Protein AF-A0A534S145-F1 (afdb_monomer_lite)

pLDDT: mean 85.4, std 16.5, range [39.06, 98.19]

Secondary structure (DSSP, 8-state):
----------PPPPSEEEEEETTTTEEEEEE---TT--S-HHHHHHHHHHHHHHHHTTT-EE--

Foldseek 3Di:
DDDPPPPPPVPQQDQKWWKAAPVVRDIDMQHFDDPPPPDDSVVSSVSSVVVRVVVVVVRIDTDD

Structure (mmCIF, N/CA/C/O backbone):
data_AF-A0A534S145-F1
#
_entry.id   AF-A0A534S145-F1
#
loop_
_atom_site.group_PDB
_atom_site.id
_atom_site.type_symbol
_atom_site.label_atom_id
_atom_site.label_alt_id
_atom_site.label_comp_id
_atom_site.label_asym_id
_atom_site.label_entity_id
_atom_site.label_seq_id
_atom_site.pdbx_PDB_ins_code
_atom_site.Cartn_x
_atom_site.Cartn_y
_atom_site.Cartn_z
_atom_site.occupancy
_atom_site.B_iso_or_equiv
_atom_site.auth_seq_id
_atom_site.auth_comp_id
_atom_site.auth_asym_id
_atom_site.auth_atom_id
_atom_site.pdbx_PDB_model_num
ATOM 1 N N . MET A 1 1 ? -9.896 30.571 -29.437 1.00 39.06 1 MET A N 1
ATOM 2 C CA . MET A 1 1 ? -10.249 29.137 -29.370 1.00 39.06 1 MET A CA 1
ATOM 3 C C . MET A 1 1 ? -9.384 28.512 -28.286 1.00 39.06 1 MET A C 1
ATOM 5 O O . MET A 1 1 ? -8.173 28.664 -28.339 1.00 39.06 1 MET A O 1
ATOM 9 N N . LYS A 1 2 ? -10.004 28.003 -27.221 1.00 48.59 2 LYS A N 1
ATOM 10 C CA . LYS A 1 2 ? -9.374 27.721 -25.922 1.00 48.59 2 LYS A CA 1
ATOM 11 C C . LYS A 1 2 ? -9.107 26.213 -25.850 1.00 48.59 2 LYS A C 1
ATOM 13 O O . LYS A 1 2 ? -10.055 25.451 -25.720 1.00 48.59 2 LYS A O 1
ATOM 18 N N . ILE A 1 3 ? -7.853 25.791 -26.008 1.00 53.88 3 ILE A N 1
ATOM 19 C CA . ILE A 1 3 ? -7.450 24.379 -25.932 1.00 53.88 3 ILE A CA 1
ATOM 20 C C . ILE A 1 3 ? -6.691 24.205 -24.616 1.00 53.88 3 ILE A C 1
ATOM 22 O O . ILE A 1 3 ? -5.496 24.471 -24.537 1.00 53.88 3 ILE A O 1
ATOM 26 N N . PHE A 1 4 ? -7.406 23.817 -23.559 1.00 49.19 4 PHE A N 1
ATOM 27 C CA . PHE A 1 4 ? -6.777 23.294 -22.349 1.00 49.19 4 PHE A CA 1
ATOM 28 C C . PHE A 1 4 ? -6.491 21.814 -22.587 1.00 49.19 4 PHE A C 1
ATOM 30 O O . PHE A 1 4 ? -7.362 20.967 -22.407 1.00 49.19 4 PHE A O 1
ATOM 37 N N . LEU A 1 5 ? -5.266 21.508 -23.012 1.00 54.97 5 LEU A N 1
ATOM 38 C CA . LEU A 1 5 ? -4.701 20.170 -22.883 1.00 54.97 5 LEU A CA 1
ATOM 39 C C . LEU A 1 5 ? -4.456 19.935 -21.388 1.00 54.97 5 LEU A C 1
ATOM 41 O O . LEU A 1 5 ? -3.364 20.175 -20.879 1.00 54.97 5 LEU A O 1
ATOM 45 N N . ALA A 1 6 ? -5.496 19.512 -20.667 1.00 56.44 6 ALA A N 1
ATOM 46 C CA . ALA A 1 6 ? -5.335 18.868 -19.373 1.00 56.44 6 ALA A CA 1
ATOM 47 C C . ALA A 1 6 ? -4.700 17.499 -19.639 1.00 56.44 6 ALA A C 1
ATOM 49 O O . ALA A 1 6 ? -5.378 16.478 -19.708 1.00 56.44 6 ALA A O 1
ATOM 50 N N . GLY A 1 7 ? -3.388 17.491 -19.879 1.00 52.12 7 GLY A N 1
ATOM 51 C CA . GLY A 1 7 ? -2.617 16.268 -19.773 1.00 52.12 7 GLY A CA 1
ATOM 52 C C . GLY A 1 7 ? -2.804 15.759 -18.352 1.00 52.12 7 GLY A C 1
ATOM 53 O O . GLY A 1 7 ? -2.435 16.450 -17.4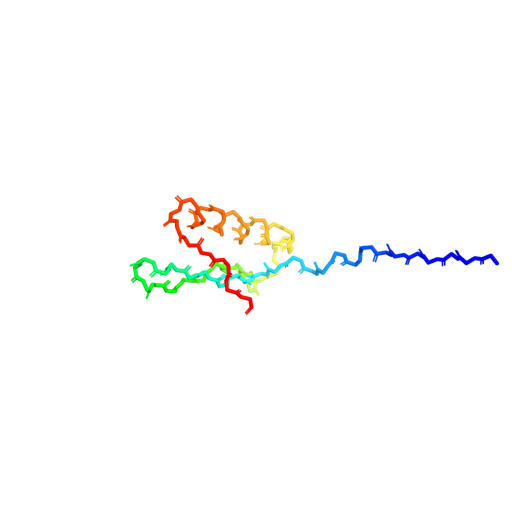01 1.00 52.12 7 GLY A O 1
ATOM 54 N N . CYS A 1 8 ? -3.408 14.581 -18.197 1.00 57.22 8 CYS A N 1
ATOM 55 C CA . CYS A 1 8 ? -3.232 13.784 -16.994 1.00 57.22 8 CYS A CA 1
ATOM 56 C C . CYS A 1 8 ? -1.729 13.532 -16.877 1.00 57.22 8 CYS A C 1
ATOM 58 O O . CYS A 1 8 ? -1.201 12.591 -17.461 1.00 57.22 8 CYS A O 1
ATOM 60 N N . SER A 1 9 ? -1.031 14.420 -16.173 1.00 47.88 9 SER A N 1
ATOM 61 C CA . SER A 1 9 ? 0.261 14.106 -15.595 1.00 47.88 9 SER A CA 1
ATOM 62 C C . SER A 1 9 ? -0.022 12.953 -14.643 1.00 47.88 9 SER A C 1
ATOM 64 O O . SER A 1 9 ? -0.527 13.164 -13.539 1.00 47.88 9 SER A O 1
ATOM 66 N N . SER A 1 10 ? 0.157 11.719 -15.118 1.00 56.75 10 SER A N 1
ATOM 67 C CA . SER A 1 10 ? 0.221 10.569 -14.236 1.00 56.75 10 SER A CA 1
ATOM 68 C C . SER A 1 10 ? 1.434 10.837 -13.365 1.00 56.75 10 SER A C 1
ATOM 70 O O . SER A 1 10 ? 2.573 10.698 -13.820 1.00 56.75 10 SER A O 1
ATOM 72 N N . ALA A 1 11 ? 1.192 11.337 -12.152 1.00 64.06 11 ALA A N 1
ATOM 73 C CA . ALA A 1 11 ? 2.238 11.450 -11.158 1.00 64.06 11 ALA A CA 1
ATOM 74 C C . ALA A 1 11 ? 2.983 10.104 -11.118 1.00 64.06 11 ALA A C 1
ATOM 76 O O . ALA A 1 11 ? 2.327 9.063 -11.255 1.00 64.06 11 ALA A O 1
ATOM 77 N N . PRO A 1 12 ? 4.323 10.109 -10.999 1.00 66.31 12 PRO A N 1
ATOM 78 C CA . PRO A 1 12 ? 5.090 8.877 -10.910 1.00 66.31 12 PRO A CA 1
ATOM 79 C C . PRO A 1 12 ? 4.442 7.955 -9.880 1.00 66.31 12 PRO A C 1
ATOM 81 O O . PRO A 1 12 ? 4.108 8.405 -8.780 1.00 66.31 12 PRO A O 1
ATOM 84 N N . ALA A 1 13 ? 4.209 6.699 -10.258 1.00 71.50 13 ALA A N 1
ATOM 85 C CA . ALA A 1 13 ? 3.560 5.759 -9.364 1.00 71.50 13 ALA A CA 1
ATOM 86 C C . ALA A 1 13 ? 4.399 5.625 -8.074 1.00 71.50 13 ALA A C 1
ATOM 88 O O . ALA A 1 13 ? 5.631 5.529 -8.148 1.00 71.50 13 ALA A O 1
ATOM 89 N N . PRO A 1 14 ? 3.774 5.705 -6.887 1.00 77.00 14 PRO A N 1
ATOM 90 C CA . PRO A 1 14 ? 4.509 5.806 -5.637 1.00 77.00 14 PRO A CA 1
ATOM 91 C C . PRO A 1 14 ? 5.236 4.494 -5.322 1.00 77.00 14 PRO A C 1
ATOM 93 O O . PRO A 1 14 ? 4.626 3.435 -5.239 1.00 77.00 14 PRO A O 1
ATOM 96 N N . LEU A 1 15 ? 6.545 4.575 -5.062 1.00 89.00 15 LEU A N 1
ATOM 97 C CA . LEU A 1 15 ? 7.354 3.440 -4.582 1.00 89.00 15 LEU A CA 1
ATOM 98 C C . LEU A 1 15 ? 7.196 3.186 -3.072 1.00 89.00 15 LEU A C 1
ATOM 100 O O . LEU A 1 15 ? 7.840 2.304 -2.503 1.00 89.00 15 LEU A O 1
ATOM 104 N N . SER A 1 16 ? 6.356 3.983 -2.411 1.00 93.38 16 SER A N 1
ATOM 105 C CA . SER A 1 16 ? 6.003 3.836 -1.006 1.00 93.38 16 SER A CA 1
ATOM 106 C C . SER A 1 16 ? 4.594 4.373 -0.759 1.00 93.38 16 SER A C 1
ATOM 108 O O . SER A 1 16 ? 4.294 5.509 -1.123 1.00 93.38 16 SER A O 1
ATOM 110 N N . ILE A 1 17 ? 3.740 3.569 -0.128 1.00 95.06 17 ILE A N 1
ATOM 111 C CA . ILE A 1 17 ? 2.381 3.915 0.294 1.00 95.06 17 ILE A CA 1
ATOM 112 C C . ILE A 1 17 ? 2.257 3.585 1.779 1.00 95.06 17 ILE A C 1
ATOM 114 O O . ILE A 1 17 ? 2.463 2.442 2.192 1.00 95.06 17 ILE A O 1
ATOM 118 N N . LYS A 1 18 ? 1.896 4.579 2.591 1.00 96.94 18 LYS A N 1
ATOM 119 C CA . LYS A 1 18 ? 1.538 4.359 3.993 1.00 96.94 18 LYS A CA 1
ATOM 120 C C . LYS A 1 18 ? 0.071 3.959 4.104 1.00 96.94 18 LYS A C 1
ATOM 122 O O . LYS A 1 18 ? -0.786 4.477 3.393 1.00 96.94 18 LYS A O 1
ATOM 127 N N . MET A 1 19 ? -0.203 3.028 5.004 1.00 97.56 19 MET A N 1
ATOM 128 C CA . MET A 1 19 ? -1.502 2.408 5.217 1.00 97.56 19 MET A CA 1
ATOM 129 C C . MET A 1 19 ? -1.851 2.488 6.700 1.00 97.56 19 MET A C 1
ATOM 131 O O . MET A 1 19 ? -1.031 2.128 7.540 1.00 97.56 19 MET A O 1
ATOM 135 N N . TYR A 1 20 ? -3.069 2.900 7.029 1.00 98.12 20 TYR A N 1
ATOM 136 C CA . TYR A 1 20 ? -3.567 3.012 8.398 1.00 98.12 20 TYR A CA 1
ATOM 137 C C . TYR A 1 20 ? -4.848 2.200 8.570 1.00 98.12 20 TYR A C 1
ATOM 139 O O . TYR A 1 20 ? -5.771 2.335 7.778 1.00 98.12 20 TYR A O 1
ATOM 147 N N . ASN A 1 21 ? -4.931 1.362 9.596 1.00 97.50 21 ASN A N 1
ATOM 148 C CA . ASN A 1 21 ? -6.159 0.679 9.981 1.00 97.50 21 ASN A CA 1
ATOM 149 C C . ASN A 1 21 ? -6.756 1.383 11.215 1.00 97.50 21 ASN A C 1
ATOM 151 O O . ASN A 1 21 ? -6.156 1.289 12.292 1.00 97.50 21 ASN A O 1
ATOM 155 N N . PRO A 1 22 ? -7.913 2.064 11.090 1.00 95.88 22 PRO A N 1
ATOM 156 C CA . PRO A 1 22 ? -8.547 2.781 12.197 1.00 95.88 22 PRO A CA 1
ATOM 157 C C . PRO A 1 22 ? -9.159 1.859 13.256 1.00 95.88 22 PRO A C 1
ATOM 159 O O . PRO A 1 22 ? -9.288 2.261 14.408 1.00 95.88 22 PRO A O 1
ATOM 162 N N . GLU A 1 23 ? -9.520 0.627 12.897 1.00 96.94 23 GLU A N 1
ATOM 163 C CA . GLU A 1 23 ? -10.127 -0.334 13.823 1.00 96.94 23 GLU A CA 1
ATOM 164 C C . GLU A 1 23 ? -9.087 -0.895 14.795 1.00 96.94 23 GLU A C 1
ATOM 166 O O . GLU A 1 23 ? -9.345 -1.035 15.988 1.00 96.94 23 GLU A O 1
ATOM 171 N N . THR A 1 24 ? -7.886 -1.190 14.291 1.00 96.50 24 THR A N 1
ATOM 172 C CA . THR A 1 24 ? -6.781 -1.728 15.099 1.00 96.50 24 THR A CA 1
ATOM 173 C C . THR A 1 24 ? -5.783 -0.659 15.537 1.00 96.50 24 THR A C 1
ATOM 175 O O . THR A 1 24 ? -4.826 -0.975 16.243 1.00 96.50 24 THR A O 1
ATOM 178 N N . ASN A 1 25 ? -5.959 0.580 15.071 1.00 96.94 25 ASN A N 1
ATOM 179 C CA . ASN A 1 25 ? -5.023 1.694 15.219 1.00 96.94 25 ASN A CA 1
ATOM 180 C C . ASN A 1 25 ? -3.582 1.335 14.794 1.00 96.94 25 ASN A C 1
ATOM 182 O O . ASN A 1 25 ? -2.613 1.675 15.474 1.00 96.94 25 ASN A O 1
ATOM 186 N N . GLN A 1 26 ? -3.442 0.593 13.690 1.00 97.56 26 GLN A N 1
ATOM 187 C CA . GLN A 1 26 ? -2.143 0.138 13.180 1.00 97.56 26 GLN A CA 1
ATOM 188 C C . GLN A 1 26 ? -1.745 0.911 11.931 1.00 97.56 26 GLN A C 1
ATOM 190 O O . GLN A 1 26 ? -2.568 1.111 11.042 1.00 97.56 26 GLN A O 1
ATOM 195 N N . THR A 1 27 ? -0.462 1.248 11.820 1.00 97.44 27 THR A N 1
ATOM 196 C CA . THR A 1 27 ? 0.117 1.840 10.611 1.00 97.44 27 THR A CA 1
ATOM 197 C C . THR A 1 27 ? 1.146 0.889 10.017 1.00 97.44 27 THR A C 1
ATOM 199 O O . THR A 1 27 ? 2.030 0.401 10.719 1.00 97.44 27 THR A O 1
ATOM 202 N N . LEU A 1 28 ? 1.040 0.638 8.717 1.00 97.06 28 LEU A N 1
ATOM 203 C CA . LEU A 1 28 ? 1.978 -0.147 7.919 1.00 97.06 28 LEU A CA 1
ATOM 204 C C . LEU A 1 28 ? 2.428 0.669 6.704 1.00 97.06 28 LEU A C 1
ATOM 206 O O . LEU A 1 28 ? 1.810 1.667 6.344 1.00 97.06 28 LEU A O 1
ATOM 210 N N . ALA A 1 29 ? 3.507 0.244 6.054 1.00 96.00 29 ALA A N 1
ATOM 211 C CA . ALA A 1 29 ? 3.966 0.851 4.813 1.00 96.00 29 ALA A CA 1
ATOM 212 C C . ALA A 1 29 ? 4.245 -0.233 3.773 1.00 96.00 29 ALA A C 1
ATOM 214 O O . ALA A 1 29 ? 4.996 -1.172 4.033 1.00 96.00 29 ALA A O 1
ATOM 215 N N . CYS A 1 30 ? 3.664 -0.074 2.591 1.00 95.69 30 CYS A N 1
ATOM 216 C CA . CYS A 1 30 ? 4.014 -0.825 1.398 1.00 95.69 30 CYS A CA 1
ATOM 217 C C . CYS A 1 30 ? 5.116 -0.055 0.679 1.00 95.69 30 CYS A C 1
ATOM 219 O O . CYS A 1 30 ? 4.861 1.041 0.199 1.00 95.69 30 CYS A O 1
ATOM 221 N N . ASN A 1 31 ? 6.335 -0.583 0.623 1.00 94.50 31 ASN A N 1
ATOM 222 C CA . ASN A 1 31 ? 7.437 0.040 -0.106 1.00 94.50 31 ASN A CA 1
ATOM 223 C C . ASN A 1 31 ? 8.202 -1.005 -0.917 1.00 94.50 31 ASN A C 1
ATOM 225 O O . ASN A 1 31 ? 8.273 -2.170 -0.531 1.00 94.50 31 ASN A O 1
ATOM 229 N N . ALA A 1 32 ? 8.754 -0.575 -2.045 1.00 93.25 32 ALA A N 1
ATOM 230 C CA . ALA A 1 32 ? 9.639 -1.383 -2.864 1.00 93.25 32 ALA A CA 1
ATOM 231 C C . ALA A 1 32 ? 10.854 -0.543 -3.252 1.00 93.25 32 ALA A C 1
ATOM 233 O O . ALA A 1 32 ? 10.740 0.626 -3.617 1.00 93.25 32 ALA A O 1
ATOM 234 N N . SER A 1 33 ? 12.033 -1.145 -3.151 1.00 90.00 33 SER A N 1
ATOM 235 C CA . SER A 1 33 ? 13.288 -0.515 -3.542 1.00 90.00 33 SER A CA 1
ATOM 236 C C . SER A 1 33 ? 14.196 -1.554 -4.178 1.00 90.00 33 SER A C 1
ATOM 238 O O . SER A 1 33 ? 14.226 -2.706 -3.751 1.00 90.00 33 SER A O 1
ATOM 240 N N . ASP A 1 34 ? 14.933 -1.134 -5.199 1.00 87.50 34 ASP A N 1
ATOM 241 C CA . ASP A 1 34 ? 15.989 -1.933 -5.806 1.00 87.50 34 ASP A CA 1
ATOM 242 C C . ASP A 1 34 ? 17.295 -1.127 -5.778 1.00 87.50 34 ASP A C 1
ATOM 244 O O . ASP A 1 34 ? 17.537 -0.310 -6.670 1.00 87.50 34 ASP A O 1
ATOM 248 N N . PRO A 1 35 ? 18.147 -1.334 -4.757 1.00 84.00 35 PRO A N 1
ATOM 249 C CA . PRO A 1 35 ? 19.417 -0.623 -4.622 1.00 84.00 35 PRO A CA 1
ATOM 250 C C . PRO A 1 35 ? 20.379 -0.847 -5.794 1.00 84.00 35 PRO A C 1
ATOM 252 O O . PRO A 1 35 ? 21.293 -0.053 -5.994 1.00 84.00 35 PRO A O 1
ATOM 255 N N . LEU A 1 36 ? 20.200 -1.937 -6.548 1.00 88.25 36 LEU A N 1
ATOM 256 C CA . LEU A 1 36 ? 21.034 -2.281 -7.698 1.00 88.25 36 LEU A CA 1
ATOM 257 C C . LEU A 1 36 ? 20.460 -1.743 -9.017 1.00 88.25 36 LEU A C 1
ATOM 259 O O . LEU A 1 36 ? 21.122 -1.876 -10.046 1.00 88.25 36 LEU A O 1
ATOM 263 N N . GLY A 1 37 ? 19.255 -1.156 -8.996 1.00 83.69 37 GLY A N 1
ATOM 264 C CA . GLY A 1 37 ? 18.614 -0.525 -10.152 1.00 83.69 37 GLY A CA 1
ATOM 265 C C . GLY A 1 37 ? 18.345 -1.477 -11.320 1.00 83.69 37 GLY A C 1
ATOM 266 O O . GLY A 1 37 ? 18.399 -1.059 -12.473 1.00 83.69 37 GLY A O 1
ATOM 267 N N . ARG A 1 38 ? 18.121 -2.765 -11.044 1.00 87.31 38 ARG A N 1
ATOM 268 C CA . ARG A 1 38 ? 17.905 -3.806 -12.063 1.00 87.31 38 ARG A CA 1
ATOM 269 C C . ARG A 1 38 ? 16.434 -3.959 -12.446 1.00 87.31 38 ARG A C 1
ATOM 271 O O . ARG A 1 38 ? 16.137 -4.502 -13.506 1.00 87.31 38 ARG A O 1
ATOM 278 N N . SER A 1 39 ? 15.537 -3.518 -11.576 1.00 85.56 39 SER A N 1
ATOM 279 C CA . SER A 1 39 ? 14.091 -3.652 -11.703 1.00 85.56 39 SER A CA 1
ATOM 280 C C . SER A 1 39 ? 13.487 -2.406 -12.339 1.00 85.56 39 SER A C 1
ATOM 282 O O . SER A 1 39 ? 13.865 -1.283 -12.004 1.00 85.56 39 SER A O 1
ATOM 284 N N . ASP A 1 40 ? 12.516 -2.605 -13.228 1.00 87.62 40 ASP A N 1
ATOM 285 C CA . ASP A 1 40 ? 11.746 -1.504 -13.803 1.00 87.62 40 ASP A CA 1
ATOM 286 C C . ASP A 1 40 ? 10.943 -0.784 -12.695 1.00 87.62 40 ASP A C 1
ATOM 288 O O . ASP A 1 40 ? 10.270 -1.456 -11.902 1.00 87.62 40 ASP A O 1
ATOM 292 N N . PRO A 1 41 ? 10.976 0.560 -12.612 1.00 87.19 41 PRO A N 1
ATOM 293 C CA . PRO A 1 41 ? 10.218 1.314 -11.613 1.00 87.19 41 PRO A CA 1
ATOM 294 C C . PRO A 1 41 ? 8.714 1.014 -11.612 1.00 87.19 41 PRO A C 1
ATOM 296 O O . PRO A 1 41 ? 8.087 1.057 -10.557 1.00 87.19 41 PRO A O 1
ATOM 299 N N . SER A 1 42 ? 8.142 0.674 -12.768 1.00 89.12 42 SER A N 1
ATOM 300 C CA . SER A 1 42 ? 6.732 0.301 -12.910 1.00 89.12 42 SER A CA 1
ATOM 301 C C . SER A 1 42 ? 6.442 -1.026 -12.213 1.00 89.12 42 SER A C 1
ATOM 303 O O . SER A 1 42 ? 5.430 -1.145 -11.536 1.00 89.12 42 SER A O 1
ATOM 305 N N . VAL A 1 43 ? 7.365 -1.992 -12.278 1.00 91.62 43 VAL A N 1
ATOM 306 C CA . VAL A 1 43 ? 7.238 -3.273 -11.559 1.00 91.62 43 VAL A CA 1
ATOM 307 C C . VAL A 1 43 ? 7.303 -3.057 -10.047 1.00 91.62 43 VAL A C 1
ATOM 309 O O . VAL A 1 43 ? 6.534 -3.660 -9.297 1.00 91.62 43 VAL A O 1
ATOM 312 N N . LEU A 1 44 ? 8.198 -2.178 -9.583 1.00 92.31 44 LEU A N 1
ATOM 313 C CA . LEU A 1 44 ? 8.276 -1.819 -8.164 1.00 92.31 44 LEU A CA 1
ATOM 314 C C . LEU A 1 44 ? 6.991 -1.119 -7.698 1.00 92.31 44 LEU A C 1
ATOM 316 O O . LEU A 1 44 ? 6.478 -1.430 -6.624 1.00 92.31 44 LEU A O 1
ATOM 320 N N . ALA A 1 45 ? 6.446 -0.218 -8.514 1.00 92.12 45 ALA A N 1
ATOM 321 C 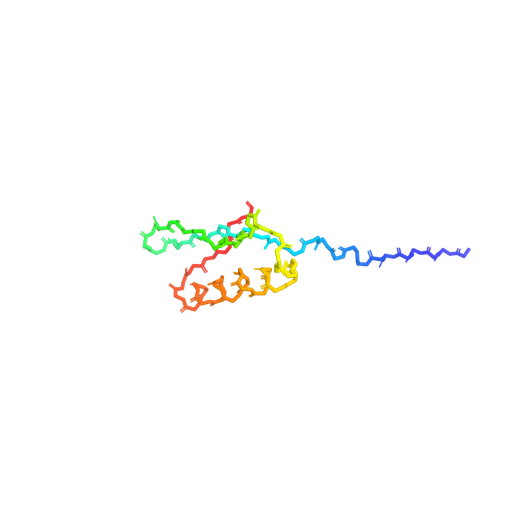CA . ALA A 1 45 ? 5.184 0.448 -8.228 1.00 92.12 45 ALA A CA 1
ATOM 322 C C . ALA A 1 45 ? 3.993 -0.525 -8.208 1.00 92.12 45 ALA A C 1
ATOM 324 O O . ALA A 1 45 ? 3.184 -0.471 -7.284 1.00 92.12 45 ALA A O 1
ATOM 325 N N . ASP A 1 46 ? 3.917 -1.460 -9.157 1.00 93.38 46 ASP A N 1
ATOM 326 C CA . ASP A 1 46 ? 2.879 -2.495 -9.196 1.00 93.38 46 ASP A CA 1
ATOM 327 C C . ASP A 1 46 ? 2.931 -3.392 -7.952 1.00 93.38 46 ASP A C 1
ATOM 329 O O . ASP A 1 46 ? 1.892 -3.744 -7.388 1.00 93.38 46 ASP A O 1
ATOM 333 N N . ALA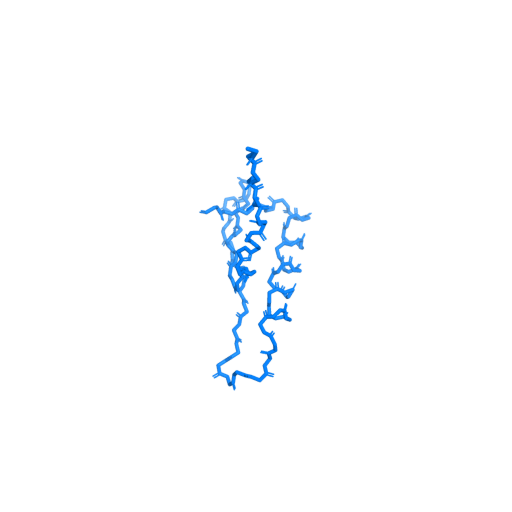 A 1 47 ? 4.133 -3.724 -7.469 1.00 94.44 47 ALA A N 1
ATOM 334 C CA . ALA A 1 47 ? 4.306 -4.477 -6.229 1.00 94.44 47 ALA A CA 1
ATOM 335 C C . ALA A 1 47 ? 3.799 -3.694 -5.002 1.00 94.44 47 ALA A C 1
ATOM 337 O O . ALA A 1 47 ? 3.109 -4.255 -4.145 1.00 94.44 47 ALA A O 1
ATOM 338 N N . VAL A 1 48 ? 4.100 -2.394 -4.928 1.00 95.38 48 VAL A N 1
ATOM 339 C CA . VAL A 1 48 ? 3.626 -1.504 -3.855 1.00 95.38 48 VAL A CA 1
ATOM 340 C C . VAL A 1 48 ? 2.104 -1.366 -3.883 1.00 95.38 48 VAL A C 1
ATOM 342 O O . VAL A 1 48 ? 1.455 -1.501 -2.843 1.00 95.38 48 VAL A O 1
ATOM 345 N N . GLU A 1 49 ? 1.518 -1.183 -5.063 1.00 95.44 49 GLU A N 1
ATOM 346 C CA . GLU A 1 49 ? 0.068 -1.135 -5.262 1.00 95.44 49 GLU A CA 1
ATOM 347 C C . GLU A 1 49 ? -0.609 -2.469 -4.917 1.00 95.44 49 GLU A C 1
ATOM 349 O O . GLU A 1 49 ? -1.658 -2.493 -4.269 1.00 95.44 49 GLU A O 1
ATOM 354 N N . GLY A 1 50 ? 0.004 -3.598 -5.280 1.00 96.06 50 GLY A N 1
ATOM 355 C CA . GLY A 1 50 ? -0.468 -4.930 -4.908 1.00 96.06 50 GLY A CA 1
ATOM 356 C C . GLY A 1 50 ? -0.472 -5.158 -3.394 1.00 96.06 50 GLY A C 1
ATOM 357 O O . GLY A 1 50 ? -1.431 -5.718 -2.858 1.00 96.06 50 GLY A O 1
ATOM 358 N N . CYS A 1 51 ? 0.561 -4.687 -2.689 1.00 96.44 51 CYS A N 1
ATOM 359 C CA . CYS A 1 51 ? 0.605 -4.690 -1.226 1.00 96.44 51 CYS A CA 1
ATOM 360 C C . CYS A 1 51 ? -0.518 -3.828 -0.630 1.00 96.44 51 CYS A C 1
ATOM 362 O O . CYS A 1 51 ? -1.243 -4.289 0.256 1.00 96.44 51 CYS A O 1
ATOM 364 N N . ALA A 1 52 ? -0.713 -2.610 -1.146 1.00 96.88 52 ALA A N 1
ATOM 365 C CA . ALA A 1 52 ? -1.747 -1.704 -0.655 1.00 96.88 52 ALA A CA 1
ATOM 366 C C . ALA A 1 52 ? -3.145 -2.324 -0.800 1.00 96.88 52 ALA A C 1
ATOM 368 O O . ALA A 1 52 ? -3.886 -2.379 0.178 1.00 96.88 52 ALA A O 1
ATOM 369 N N . ARG A 1 53 ? -3.467 -2.900 -1.966 1.00 97.38 53 ARG A N 1
ATOM 370 C CA . ARG A 1 53 ? -4.754 -3.580 -2.218 1.00 97.38 53 ARG A CA 1
ATOM 371 C C . ARG A 1 53 ? -5.017 -4.745 -1.265 1.00 97.38 53 ARG A C 1
ATOM 373 O O . ARG A 1 53 ? -6.148 -4.952 -0.828 1.00 97.38 53 ARG A O 1
ATOM 380 N N . GLN A 1 54 ? -3.980 -5.505 -0.911 1.00 97.75 54 GLN A N 1
ATOM 381 C CA . GLN A 1 54 ? -4.116 -6.570 0.085 1.00 97.75 54 GLN A CA 1
ATOM 382 C C . GLN A 1 54 ? -4.441 -6.005 1.468 1.00 97.75 54 GLN A C 1
ATOM 384 O O . GLN A 1 54 ? -5.302 -6.545 2.161 1.00 97.75 54 GLN A O 1
ATOM 389 N N . LEU A 1 55 ? -3.797 -4.911 1.875 1.00 97.69 55 LEU A N 1
ATOM 390 C CA . LEU A 1 55 ? -4.096 -4.262 3.150 1.00 97.69 55 LEU A CA 1
ATOM 391 C C . LEU A 1 55 ? -5.481 -3.595 3.153 1.00 97.69 55 LEU A C 1
ATOM 393 O O . LEU A 1 55 ? -6.179 -3.675 4.162 1.00 97.69 55 LEU A O 1
ATOM 397 N N . GLU A 1 56 ? -5.932 -3.036 2.030 1.00 97.75 56 GLU A N 1
ATOM 398 C CA . GLU A 1 56 ? -7.295 -2.504 1.867 1.00 97.75 56 GLU A CA 1
ATOM 399 C C . GLU A 1 56 ? -8.356 -3.581 2.131 1.00 97.75 56 GLU A C 1
ATOM 401 O O . GLU A 1 56 ? -9.298 -3.346 2.886 1.00 97.75 56 GLU A O 1
ATOM 406 N N . SER A 1 57 ? -8.156 -4.807 1.627 1.00 97.81 57 SER A N 1
ATOM 407 C CA . SER A 1 57 ? -9.052 -5.943 1.922 1.00 97.81 57 SER A CA 1
ATOM 408 C C . SER A 1 57 ? -9.100 -6.347 3.405 1.00 97.81 57 SER A C 1
ATOM 410 O O . SER A 1 57 ? -9.989 -7.086 3.820 1.00 97.81 57 SER A O 1
ATOM 412 N N . ARG A 1 58 ? -8.156 -5.849 4.212 1.00 96.81 58 ARG A N 1
ATOM 413 C CA . ARG A 1 58 ? -8.031 -6.088 5.657 1.00 96.81 58 ARG A CA 1
ATOM 414 C C . ARG A 1 58 ? -8.428 -4.867 6.497 1.00 96.81 58 ARG A C 1
ATOM 416 O O . ARG A 1 58 ? -8.123 -4.838 7.687 1.00 96.81 58 ARG A O 1
ATOM 423 N N . GLY A 1 59 ? -9.054 -3.858 5.888 1.00 97.31 59 GLY A N 1
ATOM 424 C CA . GLY A 1 59 ? -9.547 -2.662 6.579 1.00 97.31 59 GLY A CA 1
ATOM 425 C C . GLY A 1 59 ? -8.528 -1.529 6.729 1.00 97.31 59 GLY A C 1
ATOM 426 O O . GLY A 1 59 ? -8.791 -0.565 7.443 1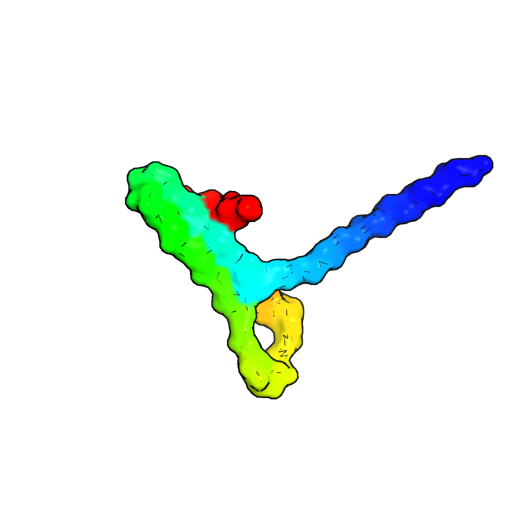.00 97.31 59 GLY A O 1
ATOM 427 N N . PHE A 1 60 ? -7.366 -1.606 6.070 1.00 98.19 60 PHE A N 1
ATOM 428 C CA . PHE A 1 60 ? -6.447 -0.468 6.013 1.00 98.19 60 PHE A C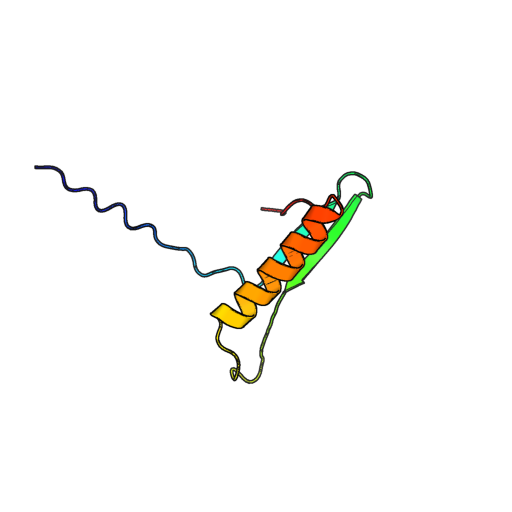A 1
ATOM 429 C C . PHE A 1 60 ? -6.902 0.555 4.962 1.00 98.19 60 PHE A C 1
ATOM 431 O O . PHE A 1 60 ? -7.402 0.201 3.899 1.00 98.19 60 PHE A O 1
ATOM 438 N N . VAL A 1 61 ? -6.651 1.834 5.225 1.00 97.19 61 VAL A N 1
ATOM 439 C CA . VAL A 1 61 ? -6.852 2.955 4.303 1.00 97.19 61 VAL A CA 1
ATOM 440 C C . VAL A 1 61 ? -5.515 3.609 3.971 1.00 97.19 61 VAL A C 1
ATOM 442 O O . VAL A 1 61 ? -4.601 3.621 4.794 1.00 97.19 61 VAL A O 1
ATOM 445 N N . ARG A 1 62 ? -5.386 4.160 2.762 1.00 95.62 62 ARG A N 1
ATOM 446 C CA . ARG A 1 62 ? -4.177 4.885 2.346 1.00 95.62 62 ARG A CA 1
ATOM 447 C C . ARG A 1 62 ? -4.046 6.184 3.142 1.00 95.62 62 ARG A C 1
ATOM 449 O O . ARG A 1 62 ? -4.959 7.010 3.136 1.00 95.62 62 ARG A O 1
ATOM 456 N N . GLU A 1 63 ? -2.911 6.362 3.802 1.00 88.19 63 GLU A N 1
ATOM 457 C CA . GLU A 1 63 ? -2.537 7.619 4.448 1.00 88.19 63 GLU A CA 1
ATOM 458 C C . GLU A 1 63 ? -2.008 8.579 3.366 1.00 88.19 63 GLU A C 1
ATOM 460 O O . GLU A 1 63 ? -1.228 8.169 2.504 1.00 88.19 63 GLU A O 1
ATOM 465 N N . LYS A 1 64 ? -2.512 9.819 3.352 1.00 69.62 64 LYS A N 1
ATOM 466 C CA . LYS A 1 64 ? -2.193 10.827 2.328 1.00 69.62 64 LYS A CA 1
ATOM 467 C C . LYS A 1 64 ? -0.868 11.532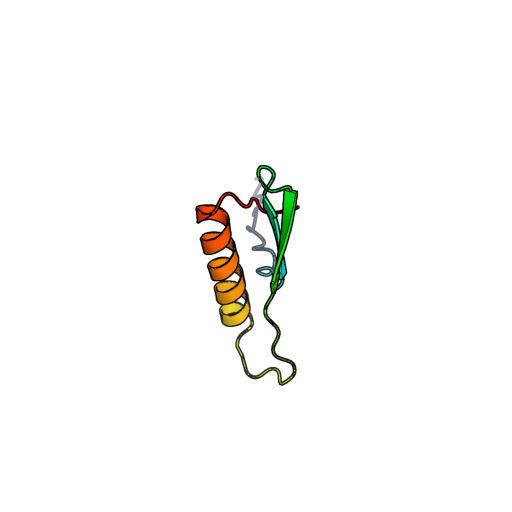 2.586 1.00 69.62 64 LYS A C 1
ATOM 469 O O . LYS A 1 64 ? -0.567 11.796 3.770 1.00 69.62 64 LYS A O 1
#

Radius of gyration: 15.62 Å; chains: 1; bounding box: 31×36×45 Å

Sequence (64 aa):
MKIFLAGCSSAPAPLSIKMYNPETNQTLACNASDPLGRSDPSVLADAVEGCARQLESRGFVREK